Protein AF-A0A815SW55-F1 (afdb_monomer)

Foldseek 3Di:
DPDPVVVVVVVVVVVVVPVPPPPDDVDPDPPPLPQDDDPDDQAADPAQPPPPDPDDQWDWADSDPFKIWIWGHCHVPVVGDIDIGGHDPDDD

Mean predicted aligned error: 14.18 Å

Structure (mmCIF, N/CA/C/O backbone):
data_AF-A0A815SW55-F1
#
_entry.id   AF-A0A815SW55-F1
#
loop_
_atom_site.group_PDB
_atom_site.id
_atom_site.type_symbol
_atom_site.label_atom_id
_atom_site.label_alt_id
_atom_site.label_comp_id
_atom_site.label_asym_id
_atom_site.la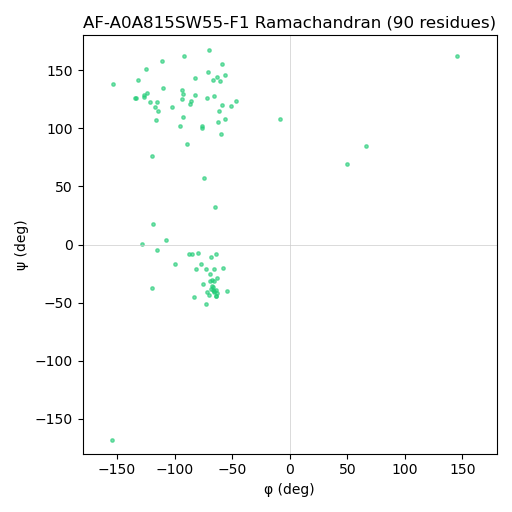bel_entity_id
_atom_site.label_seq_id
_atom_site.pdbx_PDB_ins_code
_atom_site.Cartn_x
_atom_site.Cartn_y
_atom_site.Cartn_z
_atom_site.occupancy
_atom_site.B_iso_or_equiv
_atom_site.auth_seq_id
_atom_site.auth_comp_id
_atom_site.auth_asym_id
_atom_site.auth_atom_id
_atom_site.pdbx_PDB_model_num
ATOM 1 N N . MET A 1 1 ? -4.269 17.626 64.558 1.00 57.66 1 MET A N 1
ATOM 2 C CA . MET A 1 1 ? -3.286 17.564 63.454 1.00 57.66 1 MET A CA 1
ATOM 3 C C . MET A 1 1 ? -3.709 16.563 62.361 1.00 57.66 1 MET A C 1
ATOM 5 O O . MET A 1 1 ? -2.846 15.901 61.810 1.00 57.66 1 MET A O 1
ATOM 9 N N . ASN A 1 2 ? -5.003 16.390 62.019 1.00 60.06 2 ASN A N 1
ATOM 10 C CA . ASN A 1 2 ? -5.417 15.058 61.514 1.00 60.06 2 ASN A CA 1
ATOM 11 C C . ASN A 1 2 ? -6.194 14.967 60.186 1.00 60.06 2 ASN A C 1
ATOM 13 O O . ASN A 1 2 ? -6.452 13.846 59.778 1.00 60.06 2 ASN A O 1
ATOM 17 N N . ASN A 1 3 ? -6.508 16.054 59.467 1.00 61.06 3 ASN A N 1
ATOM 18 C CA . ASN A 1 3 ? -7.233 15.926 58.181 1.00 61.06 3 ASN A CA 1
ATOM 19 C C . ASN A 1 3 ? -6.474 16.470 56.959 1.00 61.06 3 ASN A C 1
ATOM 21 O O . ASN A 1 3 ? -6.494 15.846 55.905 1.00 61.06 3 ASN A O 1
ATOM 25 N N . ILE A 1 4 ? -5.736 17.578 57.084 1.00 70.50 4 ILE A N 1
ATOM 26 C CA . ILE A 1 4 ? -5.049 18.201 55.932 1.00 70.50 4 ILE A CA 1
ATOM 27 C C . ILE A 1 4 ? -3.839 17.375 55.462 1.00 70.50 4 ILE A C 1
ATOM 29 O O . ILE A 1 4 ? -3.663 17.174 54.264 1.00 70.50 4 ILE A O 1
ATOM 33 N N . HIS A 1 5 ? -3.054 16.822 56.393 1.00 66.75 5 HIS 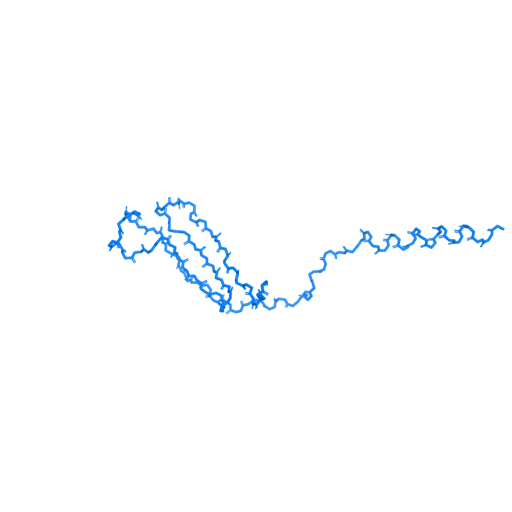A N 1
ATOM 34 C CA . HIS A 1 5 ? -1.951 15.913 56.055 1.00 66.75 5 HIS A CA 1
ATOM 35 C C . HIS A 1 5 ? -2.448 14.586 55.467 1.00 66.75 5 HIS A C 1
ATOM 37 O O . HIS A 1 5 ? -1.780 13.997 54.625 1.00 66.75 5 HIS A O 1
ATOM 43 N N . LEU A 1 6 ? -3.637 14.132 55.876 1.00 67.31 6 LEU A N 1
ATOM 44 C CA . LEU A 1 6 ? -4.232 12.908 55.352 1.00 67.31 6 LEU A CA 1
ATOM 45 C C . LEU A 1 6 ? -4.666 13.093 53.890 1.00 67.31 6 LEU A C 1
ATOM 47 O O . LEU A 1 6 ? -4.355 12.251 53.052 1.00 67.31 6 LEU A O 1
ATOM 51 N N . LEU A 1 7 ? -5.297 14.228 53.561 1.00 70.00 7 LEU A N 1
ATOM 52 C CA . LEU A 1 7 ? -5.660 14.552 52.178 1.00 70.00 7 LEU A CA 1
ATOM 53 C C . LEU A 1 7 ? -4.438 14.731 51.267 1.00 70.00 7 LEU A C 1
ATOM 55 O O . LEU A 1 7 ? -4.472 14.266 50.129 1.00 70.00 7 LEU A O 1
ATOM 59 N N . SER A 1 8 ? -3.356 15.360 51.742 1.00 69.00 8 SER A N 1
ATOM 60 C CA . SER A 1 8 ? -2.159 15.537 50.907 1.00 69.00 8 SER A CA 1
ATOM 61 C C . SER A 1 8 ? -1.474 14.205 50.597 1.00 69.00 8 SER A C 1
ATOM 63 O O . SER A 1 8 ? -1.034 13.998 49.471 1.00 69.00 8 SER A O 1
ATOM 65 N N . VAL A 1 9 ? -1.415 13.282 51.563 1.00 70.12 9 VAL A N 1
ATOM 66 C CA . VAL A 1 9 ? -0.834 11.943 51.359 1.00 70.12 9 VAL A CA 1
ATOM 67 C C . VAL A 1 9 ? -1.667 11.124 50.370 1.00 70.12 9 VAL A C 1
ATOM 69 O O . VAL A 1 9 ? -1.099 10.469 49.499 1.00 70.12 9 VAL A O 1
ATOM 72 N N . ILE A 1 10 ? -3.000 11.209 50.443 1.00 73.56 10 ILE A N 1
ATOM 73 C CA . ILE A 1 10 ? -3.897 10.524 49.499 1.00 73.56 10 ILE A CA 1
ATOM 74 C C . ILE A 1 10 ? -3.715 11.069 48.076 1.00 73.56 10 ILE A C 1
ATOM 76 O O . ILE A 1 10 ? -3.584 10.289 47.135 1.00 73.56 10 ILE A O 1
ATOM 80 N N . LEU A 1 11 ? -3.639 12.393 47.910 1.00 68.75 11 LEU A N 1
ATOM 81 C CA . LEU A 1 11 ? -3.473 13.011 46.592 1.00 68.75 11 LEU A CA 1
ATOM 82 C C . LEU A 1 11 ? -2.112 12.670 45.961 1.00 68.75 11 LEU A C 1
ATOM 84 O O . LEU A 1 11 ? -2.044 12.350 44.779 1.00 68.75 11 LEU A O 1
ATOM 88 N N . ILE A 1 12 ? -1.036 12.664 46.754 1.00 67.69 12 ILE A N 1
ATOM 89 C CA . ILE A 1 12 ? 0.310 12.283 46.292 1.00 67.69 12 ILE A CA 1
ATOM 90 C C . ILE A 1 12 ? 0.374 10.786 45.931 1.00 67.69 12 ILE A C 1
ATOM 92 O O . ILE A 1 12 ? 1.034 10.412 44.957 1.00 67.69 12 ILE A O 1
ATOM 96 N N . GLY A 1 13 ? -0.347 9.931 46.666 1.00 61.06 13 GLY A N 1
ATOM 97 C CA . GLY A 1 13 ? -0.459 8.498 46.377 1.00 61.06 13 GLY A CA 1
ATOM 98 C C . GLY A 1 13 ? -1.151 8.198 45.042 1.00 61.06 13 GLY A C 1
ATOM 99 O O . GLY A 1 13 ? -0.633 7.401 44.264 1.00 61.06 13 GLY A O 1
ATOM 100 N N . ILE A 1 14 ? -2.263 8.879 44.739 1.00 64.94 14 ILE A N 1
ATOM 101 C CA . ILE A 1 14 ? -3.031 8.686 43.490 1.00 64.94 14 ILE A CA 1
ATOM 102 C C . ILE A 1 14 ? -2.250 9.181 42.262 1.00 64.94 14 ILE A C 1
ATOM 104 O O . ILE A 1 14 ? -2.270 8.550 41.207 1.00 64.94 14 ILE A O 1
ATOM 108 N N . VAL A 1 15 ? -1.516 10.291 42.384 1.00 61.97 15 VAL A N 1
ATOM 109 C CA . VAL A 1 15 ? -0.696 10.809 41.273 1.00 61.97 15 VAL A CA 1
ATOM 110 C C . VAL A 1 15 ? 0.462 9.853 40.959 1.00 61.97 15 VAL A C 1
ATOM 112 O O . VAL A 1 15 ? 0.773 9.620 39.795 1.00 61.97 15 VAL A O 1
ATOM 115 N N . SER A 1 16 ? 1.054 9.223 41.978 1.00 59.84 16 SER A N 1
ATOM 116 C CA . SER A 1 16 ? 2.164 8.275 41.800 1.00 59.84 16 SER A CA 1
ATOM 117 C C . SER A 1 16 ? 1.751 6.961 41.118 1.00 59.84 16 SER A C 1
ATOM 119 O O . SER A 1 16 ? 2.588 6.331 40.470 1.00 59.84 16 SER A O 1
ATOM 121 N N . SER A 1 17 ? 0.477 6.554 41.214 1.00 57.50 17 SER A N 1
ATOM 122 C CA . SER A 1 17 ? -0.039 5.359 40.527 1.00 57.50 17 SER A CA 1
ATOM 123 C C . SER A 1 17 ? -0.298 5.550 39.030 1.00 57.50 17 SER A C 1
ATOM 125 O O . SER A 1 17 ? -0.383 4.551 38.333 1.00 57.50 17 SER A O 1
ATOM 127 N N . HIS A 1 18 ? -0.376 6.788 38.527 1.00 59.88 18 HIS A N 1
ATOM 128 C CA . HIS A 1 18 ? -0.612 7.071 37.099 1.00 59.88 18 HIS A CA 1
ATOM 129 C C . HIS A 1 18 ? 0.653 7.426 36.311 1.00 59.88 18 HIS A C 1
ATOM 131 O O . HIS A 1 18 ? 0.659 7.387 35.086 1.00 59.88 18 HIS A O 1
ATOM 137 N N . LEU A 1 19 ? 1.750 7.774 36.990 1.00 59.03 19 LEU A N 1
ATOM 138 C CA . LEU A 1 19 ? 3.010 8.123 36.319 1.00 59.03 19 LEU A CA 1
ATOM 139 C C . LEU A 1 19 ? 3.819 6.899 35.864 1.00 59.03 19 LEU A C 1
ATOM 141 O O . LEU A 1 19 ? 4.821 7.059 35.175 1.00 59.03 19 LEU A O 1
ATOM 145 N N . ASN A 1 20 ? 3.385 5.693 36.239 1.00 59.81 20 ASN A N 1
ATOM 146 C CA . ASN A 1 20 ? 4.042 4.437 35.891 1.00 59.81 20 ASN A CA 1
ATOM 147 C C . ASN A 1 20 ? 3.156 3.515 35.063 1.00 59.81 20 ASN A C 1
ATOM 149 O O . ASN A 1 20 ? 3.462 2.328 35.021 1.00 59.81 20 ASN A O 1
ATOM 153 N N . ASP A 1 21 ? 2.087 4.012 34.434 1.00 64.69 21 ASP A N 1
ATOM 154 C CA . ASP A 1 21 ? 1.295 3.175 33.538 1.00 64.69 21 ASP A CA 1
ATOM 155 C C . ASP A 1 21 ? 2.219 2.740 32.391 1.00 64.69 21 ASP A C 1
ATOM 157 O O . ASP A 1 21 ? 2.580 3.568 31.543 1.00 64.69 21 ASP A O 1
ATOM 161 N N . PRO A 1 22 ? 2.686 1.470 32.370 1.00 66.50 22 PRO A N 1
ATOM 162 C CA . PRO A 1 22 ? 3.442 1.018 31.229 1.00 66.50 22 PRO A CA 1
ATOM 163 C C . PRO A 1 22 ? 2.494 1.148 30.048 1.00 66.50 22 PRO A C 1
ATOM 165 O O . PRO A 1 22 ? 1.299 0.868 30.166 1.00 66.50 22 PRO A O 1
ATOM 168 N N . PHE A 1 23 ? 3.011 1.587 28.908 1.00 61.78 23 PHE A N 1
ATOM 169 C CA . PHE A 1 23 ? 2.256 1.479 27.676 1.00 61.78 23 PHE A CA 1
ATOM 170 C C . PHE A 1 23 ? 1.963 -0.012 27.443 1.00 61.78 23 PHE A C 1
ATOM 172 O O . PHE A 1 23 ? 2.802 -0.766 26.955 1.00 61.78 23 PHE A O 1
ATOM 179 N N . VAL A 1 24 ? 0.789 -0.456 27.884 1.00 58.75 24 VAL A N 1
ATOM 180 C CA . VAL A 1 24 ? 0.257 -1.787 27.640 1.00 58.75 24 VAL A CA 1
ATOM 181 C C . VAL A 1 24 ? -0.585 -1.638 26.392 1.00 58.75 24 VAL A C 1
ATOM 183 O O . VAL A 1 24 ? -1.636 -0.999 26.424 1.00 58.75 24 VAL A O 1
ATOM 186 N N . CYS A 1 25 ? -0.122 -2.214 25.283 1.00 57.16 25 CYS A N 1
ATOM 187 C CA . CYS A 1 25 ? -0.972 -2.397 24.114 1.00 57.16 25 CYS A CA 1
ATOM 188 C C . CYS A 1 25 ? -2.266 -3.089 24.585 1.00 57.16 25 CYS A C 1
ATOM 190 O O . CYS A 1 25 ? -2.176 -4.200 25.125 1.00 57.16 25 CYS A O 1
ATOM 192 N N . PRO A 1 26 ? -3.455 -2.474 24.431 1.00 55.19 26 PRO A N 1
ATOM 193 C CA . PRO A 1 26 ? -4.703 -3.127 24.792 1.00 55.19 26 PRO A CA 1
ATOM 194 C C . PRO A 1 26 ? -4.790 -4.412 23.967 1.00 55.19 26 PRO A C 1
ATOM 196 O O . PRO A 1 26 ? -4.725 -4.360 22.742 1.00 55.19 26 PRO A O 1
ATOM 199 N N . SER A 1 27 ? -4.862 -5.561 24.644 1.00 59.22 27 SER A N 1
ATOM 200 C CA . SER A 1 27 ? -4.720 -6.920 24.096 1.00 59.22 27 SER A CA 1
ATOM 201 C C . SER A 1 27 ? -3.323 -7.276 23.554 1.00 59.22 27 SER A C 1
ATOM 203 O O . SER A 1 27 ? -3.051 -7.286 22.358 1.00 59.22 27 SER A O 1
ATOM 205 N N . GLY A 1 28 ? -2.446 -7.714 24.460 1.00 55.84 28 GLY A N 1
ATOM 206 C CA . GLY A 1 28 ? -1.198 -8.433 24.160 1.00 55.84 28 GLY A CA 1
ATOM 207 C C . GLY A 1 28 ? -1.384 -9.817 23.509 1.00 55.84 28 GLY A C 1
ATOM 208 O O . GLY A 1 28 ? -0.580 -10.714 23.741 1.00 55.84 28 GLY A O 1
ATOM 209 N N . TYR A 1 29 ? -2.428 -10.002 22.700 1.00 53.16 29 TYR A N 1
ATOM 210 C CA . TYR A 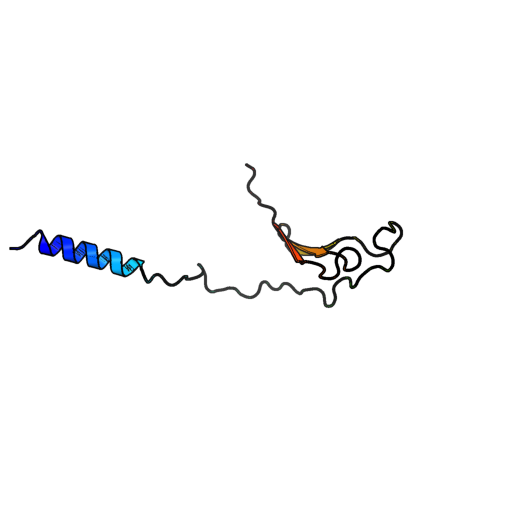1 29 ? -2.613 -11.141 21.808 1.00 53.16 29 TYR A CA 1
ATOM 211 C C . TYR A 1 29 ? -2.693 -10.616 20.376 1.00 53.16 29 TYR A C 1
ATOM 213 O O . TYR A 1 29 ? -3.758 -10.532 19.777 1.00 53.16 29 TYR A O 1
ATOM 221 N N . SER A 1 30 ? -1.544 -10.248 19.815 1.00 52.12 30 SER A N 1
ATOM 222 C CA . SER A 1 30 ? -1.404 -10.247 18.364 1.00 52.12 30 SER A CA 1
ATOM 223 C C . SER A 1 30 ? -0.913 -11.636 17.987 1.00 52.12 30 SER A C 1
ATOM 225 O O . SER A 1 30 ? 0.288 -11.889 17.887 1.00 52.12 30 SER A O 1
AT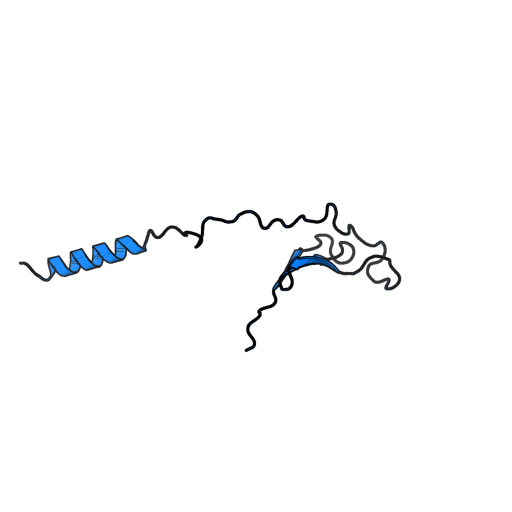OM 227 N N . THR A 1 31 ? -1.836 -12.583 17.804 1.00 56.44 31 THR A N 1
ATOM 228 C CA . THR A 1 31 ? -1.565 -13.592 16.783 1.00 56.44 31 THR A CA 1
ATOM 229 C C . THR A 1 31 ? -1.340 -12.800 15.522 1.00 56.44 31 THR A C 1
ATOM 231 O O . THR A 1 31 ? -2.291 -12.189 15.034 1.00 56.44 31 THR A O 1
ATOM 234 N N . TYR A 1 32 ? -0.081 -12.752 15.081 1.00 56.06 32 TYR A N 1
ATOM 235 C CA . TYR A 1 32 ? 0.313 -12.542 13.696 1.00 56.06 32 TYR A CA 1
ATOM 236 C C . TYR A 1 32 ? -0.929 -12.607 12.813 1.00 56.06 32 TYR A C 1
ATOM 238 O O . TYR A 1 32 ? -1.508 -13.690 12.673 1.00 56.06 32 TYR A O 1
ATOM 246 N N . LEU A 1 33 ? -1.386 -11.466 12.282 1.00 61.59 33 LEU A N 1
ATOM 247 C CA . LEU A 1 33 ? -2.337 -11.518 11.178 1.00 61.59 33 LEU A CA 1
ATOM 248 C C . LEU A 1 33 ? -1.742 -12.550 10.207 1.00 61.59 33 LEU A C 1
ATOM 250 O O . LEU A 1 33 ? -0.561 -12.402 9.871 1.00 61.59 33 LEU A O 1
ATOM 254 N N . PRO A 1 34 ? -2.455 -13.631 9.835 1.00 66.56 34 PRO A N 1
ATOM 255 C CA . PRO A 1 34 ? -1.912 -14.681 8.980 1.00 66.56 34 PRO A CA 1
ATOM 256 C C . PRO A 1 34 ? -1.845 -14.164 7.538 1.00 66.56 34 PRO A C 1
ATOM 258 O O . PRO A 1 34 ? -2.456 -14.694 6.617 1.00 66.56 34 PRO A O 1
ATOM 261 N N . VAL A 1 35 ? -1.133 -13.061 7.354 1.00 74.88 35 VAL A N 1
ATOM 262 C CA . VAL A 1 35 ? -0.970 -12.340 6.110 1.00 74.88 35 VAL A CA 1
ATOM 263 C C . VAL A 1 35 ? 0.322 -12.848 5.517 1.00 74.88 35 VAL A C 1
ATOM 265 O O . VAL A 1 35 ? 1.427 -12.503 5.941 1.00 74.88 35 VAL A O 1
ATOM 268 N N . LYS A 1 36 ? 0.173 -13.731 4.537 1.00 83.19 36 LYS A N 1
ATOM 269 C CA . LYS A 1 36 ? 1.290 -14.198 3.732 1.00 83.19 36 LYS A CA 1
ATOM 270 C C . LYS A 1 36 ? 1.648 -13.101 2.734 1.00 83.19 36 LYS A C 1
ATOM 272 O O . LYS A 1 36 ? 0.987 -12.959 1.710 1.00 83.19 36 LYS A O 1
ATOM 277 N N . LEU A 1 37 ? 2.691 -12.339 3.051 1.00 86.19 37 LEU A N 1
ATOM 278 C CA . LEU A 1 37 ? 3.264 -11.345 2.146 1.00 86.19 37 LEU A CA 1
ATOM 279 C C . LEU A 1 37 ? 3.736 -11.992 0.831 1.00 86.19 37 LEU A C 1
ATOM 281 O O . LEU A 1 37 ? 4.053 -13.191 0.808 1.00 86.19 37 LEU A O 1
ATOM 285 N N . PRO A 1 38 ? 3.807 -11.221 -0.268 1.00 86.81 38 PRO A N 1
ATOM 286 C CA . PRO A 1 38 ? 4.329 -11.737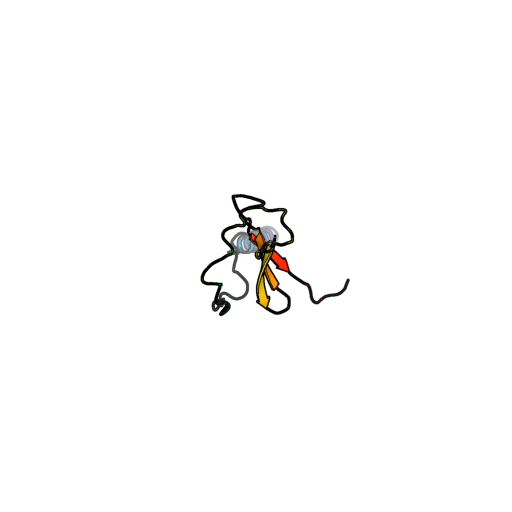 -1.520 1.00 86.81 38 PRO A CA 1
ATOM 287 C C . PRO A 1 38 ? 5.801 -12.118 -1.346 1.00 86.81 38 PRO A C 1
ATOM 289 O O . PRO A 1 38 ? 6.565 -11.454 -0.647 1.00 86.81 38 PRO A O 1
ATOM 292 N N . THR A 1 39 ? 6.222 -13.189 -2.017 1.00 88.81 39 THR A N 1
ATOM 293 C CA . THR A 1 39 ? 7.625 -13.639 -2.004 1.00 88.81 39 THR A CA 1
ATOM 294 C C . THR A 1 39 ? 8.567 -12.637 -2.669 1.00 88.81 39 THR A C 1
ATOM 296 O O . THR A 1 39 ? 9.769 -12.665 -2.426 1.00 88.81 39 THR A O 1
ATOM 299 N N . SER A 1 40 ? 8.032 -11.765 -3.525 1.00 89.00 40 SER A N 1
ATOM 300 C CA . SER A 1 40 ? 8.779 -10.734 -4.237 1.00 89.00 40 SER A CA 1
ATOM 301 C C . SER A 1 40 ? 7.877 -9.557 -4.581 1.00 89.00 40 SER A C 1
ATOM 303 O O . SER A 1 40 ? 6.768 -9.763 -5.069 1.00 89.00 40 SER A O 1
ATOM 305 N N . TRP A 1 41 ? 8.400 -8.348 -4.408 1.00 87.94 41 TRP A N 1
ATOM 306 C CA . TRP A 1 41 ? 7.779 -7.108 -4.871 1.00 87.94 41 TRP A CA 1
ATOM 307 C C . TRP A 1 41 ? 8.267 -6.744 -6.273 1.00 87.94 41 TRP A C 1
ATOM 309 O O . TRP A 1 41 ? 9.323 -7.208 -6.721 1.00 87.94 41 TRP A O 1
ATOM 319 N N . ILE A 1 42 ? 7.539 -5.866 -6.960 1.00 84.38 42 ILE A N 1
ATOM 320 C CA . ILE A 1 42 ? 7.964 -5.353 -8.265 1.00 84.38 42 ILE A CA 1
ATOM 321 C C . ILE A 1 42 ? 9.303 -4.602 -8.141 1.00 84.38 42 ILE A C 1
ATOM 323 O O . ILE A 1 42 ? 9.415 -3.549 -7.514 1.00 84.38 42 ILE A O 1
ATOM 327 N N . ASN A 1 43 ? 10.347 -5.141 -8.774 1.00 82.06 43 ASN A N 1
ATOM 328 C CA . ASN A 1 43 ? 11.704 -4.592 -8.686 1.00 82.06 43 ASN A CA 1
ATOM 329 C C . ASN A 1 43 ? 11.914 -3.280 -9.446 1.00 82.06 43 ASN A C 1
ATOM 331 O O . ASN A 1 43 ? 12.892 -2.603 -9.155 1.00 82.06 43 ASN A O 1
ATOM 335 N N . GLY A 1 44 ? 11.072 -2.954 -10.429 1.00 82.06 44 GLY A N 1
ATOM 336 C CA . GLY A 1 44 ? 11.303 -1.826 -11.328 1.00 82.06 44 GLY A CA 1
ATOM 337 C C . GLY A 1 44 ? 10.810 -2.055 -12.760 1.00 82.06 44 GLY A C 1
ATOM 338 O O . GLY A 1 44 ? 10.624 -3.197 -13.201 1.00 82.06 44 GLY A O 1
ATOM 339 N N . SER A 1 45 ? 10.670 -0.959 -13.500 1.00 85.38 45 SER A N 1
ATOM 340 C CA . SER A 1 45 ? 10.512 -0.919 -14.960 1.00 85.38 45 SER A CA 1
ATOM 341 C C . SER A 1 45 ? 11.761 -0.311 -15.607 1.00 85.38 45 SER A C 1
ATOM 343 O O . SER A 1 45 ? 12.504 0.406 -14.948 1.00 85.38 45 SER A O 1
ATOM 345 N N . MET A 1 46 ? 12.011 -0.597 -16.890 1.00 86.00 46 MET A N 1
ATOM 346 C CA . MET A 1 46 ? 13.119 0.040 -17.625 1.00 86.00 46 MET A CA 1
ATOM 347 C C . MET A 1 46 ? 12.796 1.492 -18.003 1.00 86.00 46 MET A C 1
ATOM 349 O O . MET A 1 46 ? 13.680 2.340 -18.015 1.00 86.00 46 MET A O 1
ATOM 353 N N . ASN A 1 47 ? 11.524 1.775 -18.288 1.00 84.62 47 ASN A N 1
ATOM 354 C CA . ASN A 1 47 ? 10.999 3.121 -18.464 1.00 84.62 47 ASN A CA 1
ATOM 355 C C . ASN A 1 47 ? 9.799 3.292 -17.530 1.00 84.62 47 ASN A C 1
ATOM 357 O O . ASN A 1 47 ? 8.893 2.460 -17.533 1.00 84.62 47 ASN A O 1
ATOM 361 N N . CYS A 1 48 ? 9.818 4.346 -16.720 1.00 82.19 48 CYS A N 1
ATOM 362 C CA . CYS A 1 48 ? 8.825 4.580 -15.673 1.00 82.19 48 CYS A CA 1
ATOM 363 C C . CYS A 1 48 ? 7.543 5.197 -16.224 1.00 82.19 48 CYS A C 1
ATOM 365 O O . CYS A 1 48 ? 6.500 5.100 -15.600 1.00 82.19 48 CYS A O 1
ATOM 367 N N . PHE A 1 49 ? 7.622 5.832 -17.394 1.00 81.62 49 PHE A N 1
ATOM 368 C CA . PHE A 1 49 ? 6.508 6.554 -18.007 1.00 81.62 49 PHE A CA 1
ATOM 369 C C . PHE A 1 49 ? 5.936 5.826 -19.225 1.00 81.62 49 PHE A C 1
ATOM 371 O O . PHE A 1 49 ? 5.045 6.343 -19.901 1.00 81.62 49 PHE A O 1
ATOM 378 N N . ASP A 1 50 ? 6.445 4.631 -19.527 1.00 80.69 50 ASP A N 1
ATOM 379 C CA . ASP A 1 50 ? 5.888 3.799 -20.581 1.00 80.69 50 ASP A CA 1
ATOM 380 C C . ASP A 1 50 ? 4.596 3.143 -20.090 1.00 80.69 50 ASP A C 1
ATOM 382 O O . ASP A 1 50 ? 4.609 2.149 -19.368 1.00 80.69 50 ASP A O 1
ATOM 386 N N . LYS A 1 51 ? 3.458 3.692 -20.520 1.00 71.69 51 LYS A N 1
ATOM 387 C CA . LYS A 1 51 ? 2.134 3.143 -20.196 1.00 71.69 51 LYS A CA 1
ATOM 388 C C . LYS A 1 51 ? 1.851 1.792 -20.857 1.00 71.69 51 LYS A C 1
ATOM 390 O O . LYS A 1 51 ? 0.866 1.151 -20.505 1.00 71.69 51 LYS A O 1
ATOM 395 N N . SER A 1 52 ? 2.690 1.369 -21.802 1.00 72.50 52 SER A N 1
ATOM 396 C CA . SER A 1 52 ? 2.644 0.033 -22.407 1.0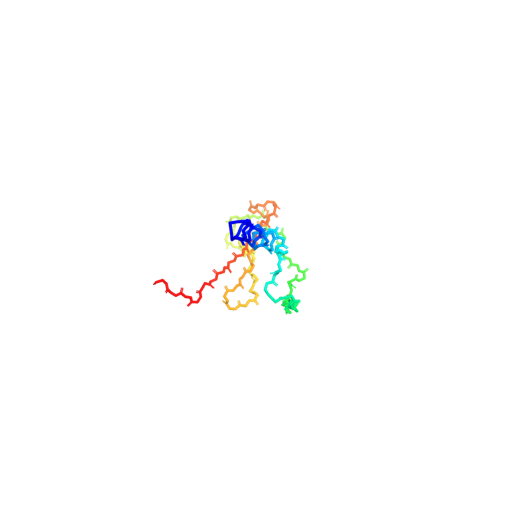0 72.50 52 SER A CA 1
ATOM 397 C C . SER A 1 52 ? 3.468 -0.985 -21.615 1.00 72.50 52 SER A C 1
ATOM 399 O O . SER A 1 52 ? 3.416 -2.179 -21.915 1.00 72.50 52 SER A O 1
ATOM 401 N N . ALA A 1 53 ? 4.238 -0.542 -20.614 1.00 64.94 53 ALA A N 1
ATOM 402 C CA . ALA A 1 53 ? 5.048 -1.428 -19.798 1.00 64.94 53 ALA A CA 1
ATOM 403 C C . ALA A 1 53 ? 4.168 -2.350 -18.946 1.00 64.94 53 ALA A C 1
ATOM 405 O O . ALA A 1 53 ? 3.168 -1.951 -18.357 1.00 64.94 53 ALA A O 1
ATOM 406 N N . THR A 1 54 ? 4.602 -3.602 -18.810 1.00 72.75 54 THR A N 1
ATOM 407 C CA . THR A 1 54 ? 3.904 -4.659 -18.058 1.00 72.75 54 THR A CA 1
ATOM 408 C C . THR A 1 54 ? 3.782 -4.379 -16.552 1.00 72.75 54 THR A C 1
ATOM 410 O O . THR A 1 54 ? 3.142 -5.150 -15.840 1.00 72.75 54 THR A O 1
ATOM 413 N N . ARG A 1 55 ? 4.426 -3.330 -16.025 1.00 79.44 55 ARG A N 1
ATOM 414 C CA . ARG A 1 55 ? 4.555 -3.091 -14.582 1.00 79.44 55 ARG A CA 1
ATOM 415 C C . ARG A 1 55 ? 3.956 -1.743 -14.178 1.00 79.44 55 ARG A C 1
ATOM 417 O O . ARG A 1 55 ? 4.430 -0.732 -14.692 1.00 79.44 55 ARG A O 1
ATOM 424 N N . PRO A 1 56 ? 2.979 -1.732 -13.253 1.00 87.44 56 PRO A N 1
ATOM 425 C CA . PRO A 1 56 ? 2.330 -0.513 -12.784 1.00 87.44 56 PRO A CA 1
ATOM 426 C C . PRO A 1 56 ? 3.261 0.361 -11.932 1.00 87.44 56 PRO A C 1
ATOM 428 O O . PRO A 1 56 ? 4.318 -0.083 -11.472 1.00 87.44 56 PRO A O 1
ATOM 431 N N . ASP A 1 57 ? 2.821 1.595 -11.692 1.00 89.38 57 ASP A N 1
ATOM 432 C CA . ASP A 1 57 ? 3.495 2.574 -10.829 1.00 89.38 57 ASP A CA 1
ATOM 433 C C . ASP A 1 57 ? 3.444 2.178 -9.346 1.00 89.38 57 ASP A C 1
ATOM 435 O O . ASP A 1 57 ? 4.379 2.451 -8.597 1.00 89.38 57 ASP A O 1
ATOM 439 N N . LEU A 1 58 ? 2.370 1.498 -8.930 1.00 90.88 58 LEU A N 1
ATOM 440 C CA . LEU A 1 58 ? 2.170 0.992 -7.574 1.00 90.88 58 LEU A CA 1
ATOM 441 C C . LEU A 1 58 ? 1.914 -0.518 -7.604 1.00 90.88 58 LEU A C 1
ATOM 443 O O . LEU A 1 58 ? 1.057 -1.002 -8.342 1.00 90.88 58 LEU A O 1
ATOM 447 N N . ASP A 1 59 ? 2.640 -1.244 -6.763 1.00 91.94 59 ASP A N 1
ATOM 448 C CA . ASP A 1 59 ? 2.359 -2.627 -6.392 1.00 91.94 59 ASP A CA 1
ATOM 449 C C . ASP A 1 59 ? 1.358 -2.621 -5.229 1.00 91.94 59 ASP A C 1
ATOM 451 O O . ASP A 1 59 ? 1.594 -1.969 -4.208 1.00 91.94 59 ASP A O 1
ATOM 455 N N . ILE A 1 60 ? 0.221 -3.293 -5.401 1.00 93.19 60 ILE A N 1
ATOM 456 C CA . ILE A 1 60 ? -0.917 -3.231 -4.477 1.00 93.19 60 ILE A CA 1
ATOM 457 C C . ILE A 1 60 ? -1.098 -4.602 -3.843 1.00 93.19 60 ILE A C 1
ATOM 459 O O . ILE A 1 60 ? -1.463 -5.567 -4.513 1.00 93.19 60 ILE A O 1
ATOM 463 N N . PHE A 1 61 ? -0.891 -4.673 -2.532 1.00 92.81 61 PHE A N 1
ATOM 464 C CA . PHE A 1 61 ? -1.073 -5.887 -1.757 1.00 92.81 61 PHE A CA 1
ATOM 465 C C . PHE A 1 61 ? -2.205 -5.713 -0.729 1.00 92.81 61 PHE A C 1
ATOM 467 O O . PHE A 1 61 ? -2.028 -5.004 0.267 1.00 92.81 61 PHE A O 1
ATOM 474 N N . PRO A 1 62 ? -3.373 -6.343 -0.940 1.00 91.69 62 PRO A N 1
ATOM 475 C CA . PRO A 1 62 ? -4.467 -6.303 0.022 1.00 91.69 62 PRO A CA 1
ATOM 476 C C . PRO A 1 62 ? -4.132 -7.154 1.252 1.00 91.69 62 PRO A C 1
ATOM 478 O O . PRO A 1 62 ? -3.825 -8.340 1.136 1.00 91.69 62 PRO A O 1
ATOM 481 N N . ILE A 1 63 ? -4.222 -6.555 2.439 1.00 89.75 63 ILE A N 1
ATOM 482 C CA . ILE A 1 63 ? -4.168 -7.284 3.715 1.00 89.75 63 ILE A CA 1
ATOM 483 C C . ILE A 1 63 ? -5.557 -7.842 4.041 1.00 89.75 63 ILE A C 1
ATOM 485 O O . ILE A 1 63 ? -5.690 -8.993 4.451 1.00 89.75 63 ILE A O 1
ATOM 489 N N . ASN A 1 64 ? -6.584 -7.011 3.875 1.00 86.75 64 ASN A N 1
ATOM 490 C CA . ASN A 1 64 ? -8.000 -7.341 4.021 1.00 86.75 64 ASN A CA 1
ATOM 491 C C . ASN A 1 64 ? -8.827 -6.371 3.149 1.00 86.75 64 ASN A C 1
ATOM 493 O O . ASN A 1 64 ? -8.259 -5.657 2.323 1.00 86.75 64 ASN A O 1
ATOM 497 N N . ASN A 1 65 ? -10.151 -6.344 3.314 1.00 89.12 65 ASN A N 1
ATOM 498 C CA . ASN A 1 65 ? -11.032 -5.510 2.488 1.00 89.12 65 ASN A CA 1
ATOM 499 C C . ASN A 1 65 ? -10.777 -3.998 2.634 1.00 89.12 65 ASN A C 1
ATOM 501 O O . ASN A 1 65 ? -10.956 -3.260 1.664 1.00 89.12 65 ASN A O 1
ATOM 505 N N . ASP A 1 66 ? -10.296 -3.560 3.799 1.00 91.12 66 ASP A N 1
ATOM 506 C CA . ASP A 1 66 ? -10.211 -2.146 4.180 1.00 91.12 66 ASP A CA 1
ATOM 507 C C . ASP A 1 66 ? -8.756 -1.672 4.346 1.00 91.12 66 ASP A C 1
ATOM 509 O O . ASP A 1 66 ? -8.491 -0.502 4.606 1.00 91.12 66 ASP A O 1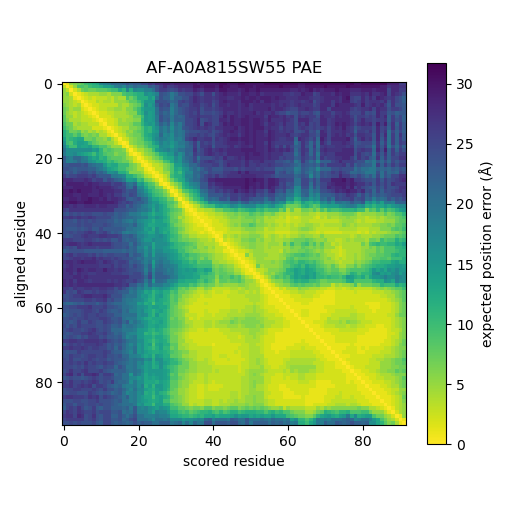
ATOM 513 N N . THR A 1 67 ? -7.783 -2.576 4.225 1.00 90.94 67 THR A N 1
ATOM 514 C CA . THR A 1 67 ? -6.368 -2.315 4.505 1.00 90.94 67 THR A CA 1
ATOM 515 C C . THR A 1 67 ? -5.487 -2.854 3.389 1.00 90.94 67 THR A C 1
ATOM 517 O O . THR A 1 67 ? -5.505 -4.049 3.083 1.00 90.94 67 THR A O 1
ATOM 520 N N . TYR A 1 68 ? -4.645 -1.983 2.836 1.00 94.06 68 TYR A N 1
ATOM 521 C CA . TYR A 1 68 ? -3.750 -2.307 1.729 1.00 94.06 68 TYR A CA 1
ATOM 522 C C . TYR A 1 68 ? -2.329 -1.825 2.024 1.00 94.06 68 TYR A C 1
ATOM 524 O O . TYR A 1 68 ? -2.129 -0.737 2.566 1.00 94.06 68 TYR A O 1
ATOM 532 N N . ILE A 1 69 ? -1.340 -2.622 1.620 1.00 94.25 69 ILE A N 1
ATOM 533 C CA . ILE A 1 69 ? 0.048 -2.184 1.466 1.00 94.25 69 ILE A CA 1
ATOM 534 C C . ILE A 1 69 ? 0.225 -1.762 0.014 1.00 94.25 69 ILE A C 1
ATOM 536 O O . ILE A 1 69 ? -0.025 -2.541 -0.904 1.00 94.25 69 ILE A O 1
ATOM 540 N N . LEU A 1 70 ? 0.691 -0.539 -0.187 1.00 94.81 70 LEU A N 1
ATOM 541 C CA . LEU A 1 70 ? 1.084 -0.021 -1.486 1.00 94.81 70 LEU A CA 1
ATOM 542 C C . LEU A 1 70 ? 2.597 0.132 -1.489 1.00 94.81 70 LEU A C 1
ATOM 544 O O . LEU A 1 70 ? 3.171 0.664 -0.540 1.00 94.81 70 LEU A O 1
ATOM 548 N N . ARG A 1 71 ? 3.250 -0.305 -2.557 1.00 94.12 71 ARG A N 1
ATOM 549 C CA . ARG A 1 71 ? 4.680 -0.088 -2.742 1.00 94.12 71 ARG A CA 1
ATOM 550 C C . ARG A 1 71 ? 4.927 0.551 -4.089 1.00 94.12 71 ARG A C 1
ATOM 552 O O . ARG A 1 71 ? 4.477 0.047 -5.111 1.00 94.12 71 ARG A O 1
ATOM 559 N N . GLU A 1 72 ? 5.675 1.638 -4.097 1.00 93.12 72 GLU A N 1
ATOM 560 C CA . GLU A 1 72 ? 5.997 2.316 -5.343 1.00 93.12 72 GLU A CA 1
ATOM 561 C C . GLU A 1 72 ? 6.977 1.514 -6.207 1.00 93.12 72 GLU A C 1
ATOM 563 O O . GLU A 1 72 ? 7.842 0.774 -5.726 1.00 93.12 72 GLU A O 1
ATOM 568 N N . ASN A 1 73 ? 6.840 1.655 -7.519 1.00 91.19 73 ASN A N 1
ATOM 569 C CA . ASN A 1 73 ? 7.769 1.101 -8.481 1.00 91.19 73 ASN A CA 1
ATOM 570 C C . ASN A 1 73 ? 9.138 1.790 -8.342 1.00 91.19 73 ASN A C 1
ATOM 572 O O . ASN A 1 73 ? 9.251 3.011 -8.434 1.00 91.19 73 ASN A O 1
ATOM 576 N N . LYS A 1 74 ? 10.204 0.991 -8.202 1.00 91.56 74 LYS A N 1
ATOM 577 C CA . LYS A 1 74 ? 11.588 1.486 -8.067 1.00 91.56 74 LYS A CA 1
ATOM 578 C C . LYS A 1 74 ? 12.075 2.356 -9.224 1.00 91.56 74 LYS A C 1
ATOM 580 O O . LYS A 1 74 ? 13.060 3.069 -9.069 1.00 91.56 74 LYS A O 1
ATOM 585 N N . CYS A 1 75 ? 11.426 2.261 -10.384 1.00 90.69 75 CYS A N 1
ATOM 586 C CA . CYS A 1 75 ? 11.722 3.136 -11.508 1.00 90.69 75 CYS A CA 1
ATOM 587 C C . CYS A 1 75 ? 11.423 4.601 -11.159 1.00 90.69 75 CYS A C 1
ATOM 589 O O . CYS A 1 75 ? 12.213 5.477 -11.490 1.00 90.69 75 CYS A O 1
ATOM 591 N N . ILE A 1 76 ? 10.307 4.855 -10.465 1.00 89.62 76 ILE A N 1
ATOM 592 C CA . ILE A 1 76 ? 9.878 6.207 -10.087 1.00 89.62 76 ILE A CA 1
ATOM 593 C C . ILE A 1 76 ? 10.772 6.737 -8.968 1.00 89.62 76 ILE A C 1
ATOM 595 O O . ILE A 1 76 ? 11.344 7.814 -9.096 1.00 89.62 76 ILE A O 1
ATOM 599 N N . ASN A 1 77 ? 10.937 5.946 -7.904 1.00 89.44 77 ASN A N 1
ATOM 600 C CA . ASN A 1 77 ? 11.784 6.280 -6.766 1.00 89.44 77 ASN A CA 1
ATOM 601 C C . ASN A 1 77 ? 12.638 5.081 -6.367 1.00 89.44 77 ASN A C 1
ATOM 603 O O . ASN A 1 77 ? 12.110 4.016 -6.058 1.00 89.44 77 ASN A O 1
ATOM 607 N N . TYR A 1 78 ? 13.958 5.272 -6.294 1.00 89.06 78 TYR A N 1
ATOM 608 C CA . TYR A 1 78 ? 14.914 4.201 -5.985 1.00 89.06 78 TYR A CA 1
ATOM 609 C C . TYR A 1 78 ? 14.603 3.459 -4.672 1.00 89.06 78 TYR A C 1
ATOM 611 O O . TYR A 1 78 ? 14.711 2.230 -4.607 1.00 89.06 78 TYR A O 1
ATOM 619 N N . GLU A 1 79 ? 14.181 4.209 -3.649 1.00 92.06 79 GLU A N 1
ATOM 620 C CA . GLU A 1 79 ? 13.819 3.675 -2.332 1.00 92.06 79 GLU A CA 1
ATOM 621 C C . GLU A 1 79 ? 12.573 2.777 -2.401 1.00 92.06 79 GLU A C 1
ATOM 623 O O . GLU A 1 79 ? 12.483 1.783 -1.681 1.00 92.06 79 GLU A O 1
ATOM 628 N N . ALA A 1 80 ? 11.651 3.078 -3.327 1.00 93.06 80 ALA A N 1
ATOM 629 C CA . ALA A 1 80 ? 10.351 2.429 -3.477 1.00 93.06 80 ALA A CA 1
ATOM 630 C C . ALA A 1 80 ? 9.585 2.346 -2.144 1.00 93.06 80 ALA A C 1
ATOM 632 O O . ALA A 1 80 ? 9.444 1.253 -1.576 1.00 93.06 80 ALA A O 1
ATOM 633 N N . PRO A 1 81 ? 9.123 3.504 -1.632 1.00 94.62 81 PRO A N 1
ATOM 634 C CA . PRO A 1 81 ? 8.476 3.600 -0.335 1.00 94.62 81 PRO A CA 1
ATOM 635 C C . PRO A 1 81 ? 7.267 2.672 -0.223 1.00 94.62 81 PRO A C 1
ATOM 637 O O . PRO A 1 81 ? 6.518 2.447 -1.179 1.00 94.62 81 PRO A O 1
ATOM 640 N N . PHE A 1 82 ? 7.078 2.173 0.995 1.00 94.88 82 PHE A N 1
ATOM 641 C CA . PHE A 1 82 ? 5.875 1.468 1.405 1.00 94.88 82 PHE A CA 1
ATOM 642 C C . PHE A 1 82 ? 4.899 2.452 2.041 1.00 94.88 82 PHE A C 1
ATOM 644 O O . PHE A 1 82 ? 5.268 3.243 2.909 1.00 94.88 82 PHE A O 1
ATOM 651 N N . MET A 1 83 ? 3.645 2.373 1.618 1.00 95.75 83 MET A N 1
ATOM 652 C CA . MET A 1 83 ? 2.530 3.163 2.121 1.00 95.75 83 MET A CA 1
ATOM 653 C C . MET A 1 83 ? 1.415 2.222 2.572 1.00 95.75 83 MET A C 1
ATOM 655 O O . MET A 1 83 ? 1.252 1.127 2.031 1.00 95.75 83 MET A O 1
ATOM 659 N N . TYR A 1 84 ? 0.627 2.666 3.545 1.00 94.88 84 TYR A N 1
ATOM 660 C CA . TYR A 1 84 ? -0.524 1.925 4.049 1.00 94.88 84 TYR A CA 1
ATOM 661 C C . TYR A 1 84 ? -1.786 2.717 3.743 1.00 94.88 84 TYR A C 1
ATOM 663 O O . TYR A 1 84 ? -1.906 3.872 4.150 1.00 94.88 84 TYR A O 1
ATOM 671 N N . LEU A 1 85 ? -2.712 2.099 3.016 1.00 94.69 85 LEU A N 1
ATOM 672 C CA . LEU A 1 85 ? -4.019 2.674 2.731 1.00 94.69 85 LEU A CA 1
ATOM 673 C C . LEU A 1 85 ? -5.047 2.009 3.639 1.00 94.69 85 LEU A C 1
ATOM 675 O O . LEU A 1 85 ? -5.232 0.792 3.581 1.00 94.69 85 LEU A O 1
ATOM 679 N N . LEU A 1 86 ? -5.670 2.826 4.485 1.00 93.19 86 LEU A N 1
ATOM 680 C CA . LEU A 1 86 ? -6.651 2.411 5.479 1.00 93.19 86 LEU A CA 1
ATOM 681 C C . LEU A 1 86 ? -7.986 3.071 5.144 1.00 93.19 86 LEU A C 1
ATOM 683 O O . LEU A 1 86 ? -8.088 4.299 5.141 1.00 93.19 86 LEU A O 1
ATOM 687 N N . PHE A 1 87 ? -8.996 2.260 4.867 1.00 91.75 87 PHE A N 1
ATOM 688 C CA . PHE A 1 87 ? -10.370 2.713 4.736 1.00 91.75 87 PHE A CA 1
ATOM 689 C C . PHE A 1 87 ? -11.065 2.587 6.089 1.00 91.75 87 PHE A C 1
ATOM 691 O O . PHE A 1 87 ? -10.996 1.550 6.745 1.00 91.75 87 PHE A O 1
ATOM 698 N N . SER A 1 88 ? -11.709 3.670 6.520 1.00 84.00 88 SER A N 1
ATOM 699 C CA . SER A 1 88 ? -12.628 3.612 7.652 1.00 84.00 88 SER A CA 1
ATOM 700 C C . SER A 1 88 ? -13.985 3.119 7.167 1.00 84.00 88 SER A C 1
ATOM 702 O O . SER A 1 88 ? -14.430 3.503 6.085 1.00 84.00 88 SER A O 1
ATOM 704 N N . ASN A 1 89 ? -14.655 2.326 7.998 1.00 79.62 89 ASN A N 1
ATOM 705 C CA . ASN A 1 89 ? -16.046 1.936 7.773 1.00 79.62 89 ASN A CA 1
ATOM 706 C C . ASN A 1 89 ? -17.040 2.979 8.309 1.00 79.62 89 ASN A C 1
ATOM 708 O O . ASN A 1 89 ? -18.234 2.885 8.031 1.00 79.62 89 ASN A O 1
ATOM 712 N N . ASP A 1 90 ? -16.549 3.987 9.031 1.00 81.38 90 ASP A N 1
ATOM 713 C CA . ASP A 1 90 ? -17.370 5.086 9.520 1.00 81.38 90 ASP A CA 1
ATOM 714 C C . ASP A 1 90 ? -17.462 6.189 8.461 1.00 81.38 90 ASP A C 1
ATOM 716 O O . ASP A 1 90 ? -16.456 6.767 8.041 1.00 81.38 90 ASP A O 1
ATOM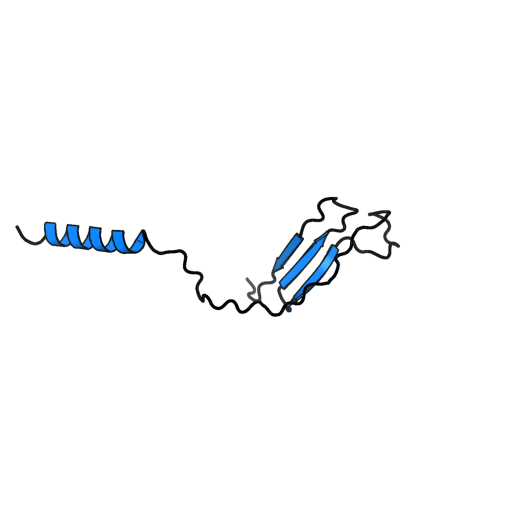 720 N N . THR A 1 91 ? -18.687 6.497 8.041 1.00 70.12 91 THR A N 1
ATOM 721 C CA . THR A 1 91 ? -18.988 7.691 7.248 1.00 70.12 91 THR A CA 1
ATOM 722 C C . THR A 1 91 ? -19.130 8.889 8.180 1.00 70.12 91 THR A C 1
ATOM 724 O O . THR A 1 91 ? -19.888 8.815 9.149 1.00 70.12 91 THR A O 1
ATOM 727 N N . VAL A 1 92 ? -18.414 9.975 7.881 1.00 60.91 92 VAL A N 1
ATOM 728 C CA . VAL A 1 92 ? -18.585 11.280 8.544 1.00 60.91 92 VAL A CA 1
ATOM 729 C C . VAL A 1 92 ? -19.954 11.897 8.281 1.00 60.91 92 VAL A C 1
ATOM 731 O O . VAL A 1 92 ? -20.501 11.674 7.177 1.00 60.91 92 VAL A O 1
#

Nearest PDB structures (foldseek):
  8oef-assembly1_A  TM=5.111E-01  e=4.290E+00  Homo sapiens
  2y8l-assembly1_B  TM=3.450E-01  e=1.761E+00 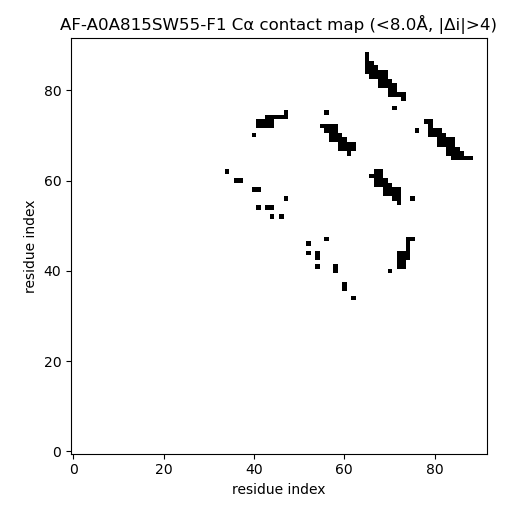 Homo sapiens
  2ya3-assembly1_B  TM=2.500E-01  e=1.365E+00  Homo sapiens
  2y8q-assembly1_B  TM=2.486E-01  e=4.572E+00  Homo sapiens
  4fex-assembly3_C  TM=3.294E-01  e=6.696E+00  Acinetobacter baumannii AYE

Radius of gyration: 25.66 Å; Cα contacts (8 Å, |Δi|>4): 81; chains: 1; bounding box: 34×33×86 Å

Organism: NCBI:txid433720

Solvent-accessible surface area (backbone atoms only — not comparable to full-atom values): 6086 Å² total; per-residue (Å²): 139,78,58,70,66,52,53,52,53,52,54,55,52,57,54,60,66,62,78,67,66,71,91,66,67,86,69,91,70,74,72,70,75,93,67,81,72,75,96,68,77,73,80,53,51,98,54,72,82,46,86,83,49,96,63,67,68,58,45,78,44,73,77,52,99,45,34,31,43,36,31,38,23,26,47,78,38,81,85,32,58,77,46,76,51,75,58,75,92,73,81,132

Sequence (92 aa):
MNNIHLLSVILIGIVSSHLNDPFVCPSGYSTYLPVKLPTSWINGSMNCFDKSATRPDLDIFPINNDTYILRENKCINYEAPFMYLLFSNDTV

Secondary structure (DSSP, 8-state):
--SHHHHHHHHHHHHHHHTT-----S-S----------S------SSSS-TTSSS-SEEEEESSSSEEEEEE-TTT-TT--EEEEE--S---

pLDDT: mean 77.57, std 13.76, range [52.12, 95.75]